Protein AF-A0A0N4XU15-F1 (afdb_monomer_lite)

Radius of gyration: 18.31 Å; chains: 1; bounding box: 45×43×52 Å

Organism: Nippostrongylus brasiliensis (NCBI:txid27835)

Sequence (123 aa):
MFSINVPKLPTDEMLIVPRLKLLRADVSAELLPAGCSASDLLPAVNVKEKIEVNGESRLVQKKKTIYPEWEKCWDTAVVEGRILQIVLMHNQTPVVEATMRLEAMINLNSVELLLAVAPTWMG

Secondary structure (DSSP, 8-state):
---------------B--EEEEEEEE--GGGSPTT--GGG-EEEEEEEEEEEETTEEEEEE-SPPB-PPTT-EEE--B-TTEEEEEEEEETTEEEEEEEEEHHHHTT-SSEEEEEE-------

InterPro domains:
  IPR035892 C2 domain superfamily [G3DSA:2.60.40.150] (10-119)
  IPR035892 C2 domain superfamily [SSF49562] (36-107)

pLDDT: mean 78.05, std 19.22, range [27.19, 96.25]

Structure (mmCIF, N/CA/C/O backbone):
data_AF-A0A0N4XU15-F1
#
_entry.id   AF-A0A0N4XU15-F1
#
loop_
_atom_site.group_PDB
_atom_site.id
_atom_site.type_symbol
_atom_site.label_atom_id
_atom_site.label_alt_id
_atom_site.label_comp_id
_atom_site.label_asym_id
_atom_site.label_entity_id
_atom_site.label_seq_id
_atom_site.pdbx_PDB_ins_code
_atom_site.Cartn_x
_atom_site.Cartn_y
_atom_site.Cartn_z
_atom_site.occupancy
_atom_site.B_iso_or_equiv
_atom_site.auth_seq_id
_atom_site.auth_comp_id
_atom_site.auth_asym_id
_atom_site.auth_atom_id
_atom_site.pdbx_PDB_model_num
ATOM 1 N N . MET A 1 1 ? -24.219 31.186 39.286 1.00 45.91 1 MET A N 1
ATOM 2 C CA . MET A 1 1 ? -23.451 30.957 38.045 1.00 45.91 1 MET A CA 1
ATOM 3 C C . MET A 1 1 ? -23.747 29.531 37.609 1.00 45.91 1 MET A C 1
ATOM 5 O O . MET A 1 1 ? -23.295 28.607 38.268 1.00 45.91 1 MET A O 1
ATOM 9 N N . PHE A 1 2 ? -24.630 29.345 36.627 1.00 27.19 2 PHE A N 1
ATOM 10 C CA . PHE A 1 2 ? -25.018 28.012 36.160 1.00 27.19 2 PHE A CA 1
ATOM 11 C C . PHE A 1 2 ? -23.994 27.556 35.121 1.00 27.19 2 PHE A C 1
ATOM 13 O O . PHE A 1 2 ? -23.875 28.180 34.070 1.00 27.19 2 PHE A O 1
ATOM 20 N N . SER A 1 3 ? -23.225 26.513 35.437 1.00 35.00 3 SER A N 1
ATOM 21 C CA . SER A 1 3 ? -22.365 25.862 34.451 1.00 35.00 3 SER A CA 1
ATOM 22 C C . SER A 1 3 ? -23.252 24.977 33.584 1.00 35.00 3 SER A C 1
ATOM 24 O O . SER A 1 3 ? -23.860 24.026 34.076 1.00 35.00 3 SER A O 1
ATOM 26 N N . ILE A 1 4 ? -23.390 25.332 32.310 1.00 39.75 4 ILE A N 1
ATOM 27 C CA . ILE A 1 4 ? -24.059 24.485 31.329 1.00 39.75 4 ILE A CA 1
ATOM 28 C C . ILE A 1 4 ? -23.089 23.338 31.052 1.00 39.75 4 ILE A C 1
ATOM 30 O O . ILE A 1 4 ? -22.024 23.551 30.474 1.00 39.75 4 ILE A O 1
ATOM 34 N N . ASN A 1 5 ? -23.438 22.125 31.485 1.00 42.62 5 ASN A N 1
ATOM 35 C CA . ASN A 1 5 ? -22.770 20.924 31.000 1.00 42.62 5 ASN A CA 1
ATOM 36 C C . ASN A 1 5 ? -23.094 20.801 29.512 1.00 42.62 5 ASN A C 1
ATOM 38 O O . ASN A 1 5 ? -24.145 20.285 29.140 1.00 42.62 5 ASN A O 1
ATOM 42 N N . VAL A 1 6 ? -22.202 21.310 28.665 1.00 45.00 6 VAL A N 1
ATOM 43 C CA . VAL A 1 6 ? -22.169 20.923 27.258 1.00 45.00 6 VAL A CA 1
ATOM 44 C C . VAL A 1 6 ? -21.775 19.447 27.268 1.00 45.00 6 VAL A C 1
ATOM 46 O O . VAL A 1 6 ? -20.687 19.132 27.764 1.00 45.00 6 VAL A O 1
ATOM 49 N N . PRO A 1 7 ? -22.629 18.521 26.801 1.00 40.72 7 PRO A N 1
ATOM 50 C CA . PRO A 1 7 ? -22.201 17.146 26.621 1.00 40.72 7 PRO A CA 1
ATOM 51 C C . PRO A 1 7 ? -20.958 17.190 25.736 1.00 40.72 7 PRO A C 1
ATOM 53 O O . PRO A 1 7 ? -21.008 17.756 24.643 1.00 40.72 7 PRO A O 1
ATOM 56 N N . LYS A 1 8 ? -19.831 16.637 26.202 1.00 47.44 8 LYS A N 1
ATOM 57 C CA . LYS A 1 8 ? -18.762 16.278 25.271 1.00 47.44 8 LYS A CA 1
ATOM 58 C C . LYS A 1 8 ? -19.433 15.379 24.244 1.00 47.44 8 LYS A C 1
ATOM 60 O O . LYS A 1 8 ? -19.919 14.308 24.609 1.00 47.44 8 LYS A O 1
ATOM 65 N N . LEU A 1 9 ? -19.525 15.862 23.005 1.00 46.03 9 LEU A N 1
ATOM 66 C CA . LEU A 1 9 ? -19.866 15.020 21.867 1.00 46.03 9 LEU A CA 1
ATOM 67 C C . LEU A 1 9 ? -19.018 13.750 22.005 1.00 46.03 9 LEU A C 1
ATOM 69 O O . LEU A 1 9 ? -17.846 13.871 22.391 1.00 46.03 9 LE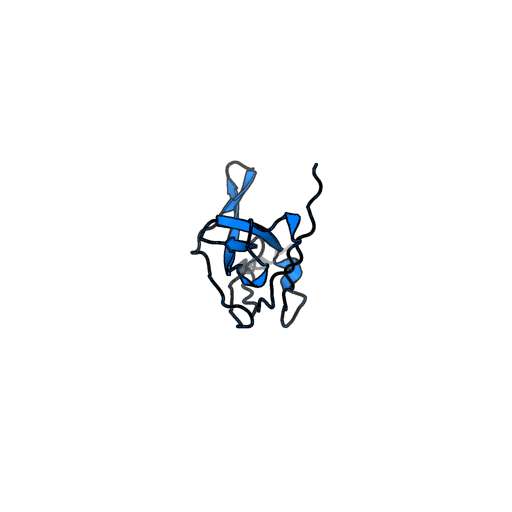U A O 1
ATOM 73 N N . PRO A 1 10 ? -19.576 12.551 21.762 1.00 47.62 10 PRO A N 1
ATOM 74 C CA . PRO A 1 10 ? -18.740 11.378 21.601 1.00 47.62 10 PRO A CA 1
ATOM 75 C C . PRO A 1 10 ? -17.626 11.781 20.643 1.00 47.62 10 PRO A C 1
ATOM 77 O O . PRO A 1 10 ? -17.899 12.405 19.615 1.00 47.62 10 PRO A O 1
ATOM 80 N N . THR A 1 11 ? -16.377 11.518 21.012 1.00 51.88 11 THR A N 1
ATOM 81 C CA . THR A 1 11 ? -15.252 11.603 20.088 1.00 51.88 11 THR A CA 1
ATOM 82 C C . THR A 1 11 ? -15.466 10.486 19.066 1.00 51.88 11 THR A C 1
ATOM 84 O O . THR A 1 11 ? -14.803 9.458 19.116 1.00 51.88 11 THR A O 1
ATOM 87 N N . ASP A 1 12 ? -16.488 10.614 18.219 1.00 52.84 12 ASP A N 1
ATOM 88 C CA . ASP A 1 12 ? -16.647 9.793 17.037 1.00 52.84 12 ASP A CA 1
ATOM 89 C C . ASP A 1 12 ? -15.433 10.153 16.198 1.00 52.84 12 ASP A C 1
ATOM 91 O O . ASP A 1 12 ? -15.372 11.216 15.577 1.00 52.84 12 ASP A O 1
ATOM 95 N N . GLU A 1 13 ? -14.401 9.314 16.303 1.00 62.47 13 GLU A N 1
ATOM 96 C CA . GLU A 1 13 ? -13.260 9.332 15.408 1.00 62.47 13 GLU A CA 1
ATOM 97 C C . GLU A 1 13 ? -13.831 9.462 14.001 1.00 62.47 13 GLU A C 1
ATOM 99 O O . GLU A 1 13 ? -14.556 8.574 13.547 1.00 62.47 13 GLU A O 1
ATOM 104 N N . MET A 1 14 ? -13.586 10.598 13.344 1.00 66.50 14 MET A N 1
ATOM 105 C CA . MET A 1 14 ? -14.165 10.860 12.036 1.00 66.50 14 MET A CA 1
ATOM 106 C C . MET A 1 14 ? -13.662 9.777 11.083 1.00 66.50 14 MET A C 1
ATOM 108 O O . MET A 1 14 ? -12.507 9.786 10.655 1.00 66.50 14 MET A O 1
ATOM 112 N N . L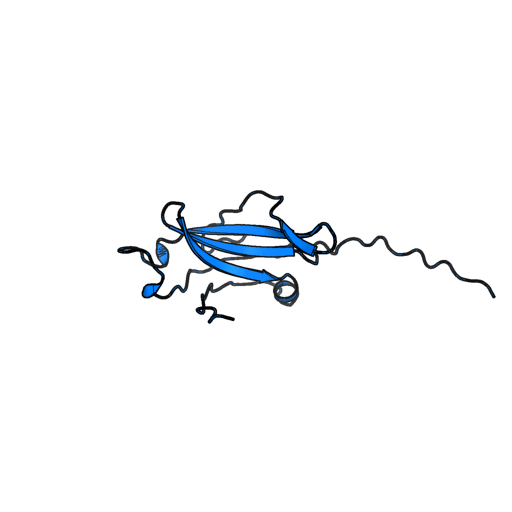EU A 1 15 ? -14.519 8.792 10.817 1.00 72.62 15 LEU A N 1
ATOM 113 C CA . LEU A 1 15 ? -14.199 7.681 9.946 1.00 72.62 15 LEU A CA 1
ATOM 114 C C . LEU A 1 15 ? -14.295 8.178 8.516 1.00 72.62 15 LEU A C 1
ATOM 116 O O . LEU A 1 15 ? -15.378 8.472 8.013 1.00 72.62 15 LEU A O 1
ATOM 120 N N . ILE A 1 16 ? -13.150 8.235 7.855 1.00 78.44 16 ILE A N 1
ATOM 121 C CA . ILE A 1 16 ? -13.060 8.602 6.452 1.00 78.44 16 ILE A CA 1
ATOM 122 C C . ILE A 1 16 ? -12.807 7.324 5.672 1.00 78.44 16 ILE A C 1
ATOM 124 O O . ILE A 1 16 ? -11.975 6.493 6.044 1.00 78.44 16 ILE A O 1
ATOM 128 N N . VAL A 1 17 ? -13.545 7.151 4.582 1.00 83.12 17 VAL A N 1
ATOM 129 C CA . VAL A 1 17 ? -13.401 5.996 3.697 1.00 83.12 17 VAL A CA 1
ATOM 130 C C . VAL A 1 17 ? -13.009 6.502 2.310 1.00 83.12 17 VAL A C 1
ATOM 132 O O . VAL A 1 17 ? -13.856 6.550 1.418 1.00 83.12 17 VAL A O 1
ATOM 135 N N . PRO A 1 18 ? -11.757 6.968 2.116 1.00 81.56 18 PRO A N 1
ATOM 136 C CA . PRO A 1 18 ? -11.303 7.373 0.795 1.00 81.56 18 PRO A CA 1
ATOM 137 C C . PRO A 1 18 ? -11.353 6.200 -0.189 1.00 81.56 18 PRO A C 1
ATOM 139 O O . PRO A 1 18 ? -10.974 5.070 0.141 1.00 81.56 18 PRO A O 1
ATOM 142 N N . ARG A 1 19 ? -11.760 6.517 -1.422 1.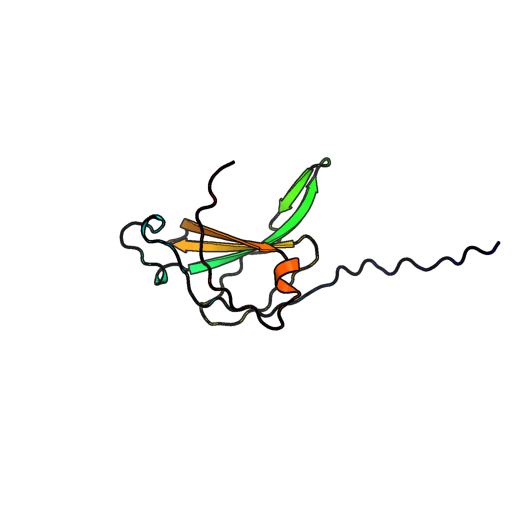00 86.38 19 ARG A N 1
ATOM 143 C CA . ARG A 1 19 ? -11.596 5.657 -2.592 1.00 86.38 19 ARG A CA 1
ATOM 144 C C . ARG A 1 19 ? -10.259 5.974 -3.253 1.00 86.38 19 ARG A C 1
ATOM 146 O O . ARG A 1 19 ? -10.044 7.087 -3.734 1.00 86.38 19 ARG A O 1
ATOM 153 N N . LEU A 1 20 ? -9.363 4.997 -3.259 1.00 87.25 20 LEU A N 1
ATOM 154 C CA . LEU A 1 20 ? -7.990 5.126 -3.736 1.00 87.25 20 LEU A CA 1
ATOM 155 C C . LEU A 1 20 ? -7.775 4.286 -4.991 1.00 87.25 20 LEU A C 1
ATOM 157 O O . LEU A 1 20 ? -8.435 3.266 -5.174 1.00 87.25 20 LEU A O 1
ATOM 161 N N . LYS A 1 21 ? -6.830 4.706 -5.835 1.00 88.69 21 LYS A N 1
ATOM 162 C CA . LYS A 1 21 ? -6.371 3.964 -7.014 1.00 88.69 21 LYS A CA 1
ATOM 163 C C . LYS A 1 21 ? -4.858 4.153 -7.164 1.00 88.69 21 LYS A C 1
ATOM 165 O O . LYS A 1 21 ? -4.376 5.286 -7.186 1.00 88.69 21 LYS A O 1
ATOM 170 N N . LEU A 1 22 ? -4.112 3.053 -7.266 1.00 90.69 22 LEU A N 1
ATOM 171 C CA . LEU A 1 22 ? -2.680 3.075 -7.570 1.00 90.69 22 LEU A CA 1
ATOM 172 C C . LEU A 1 22 ? -2.528 2.987 -9.079 1.00 90.69 22 LEU A C 1
ATOM 174 O O . LEU A 1 22 ? -3.063 2.060 -9.677 1.00 90.69 22 LEU A O 1
ATOM 178 N N . LEU A 1 23 ? -1.824 3.931 -9.696 1.00 90.31 23 LEU A N 1
ATOM 179 C CA . LEU A 1 23 ? -1.676 3.930 -11.152 1.00 90.31 23 LEU A CA 1
ATOM 180 C C . LEU A 1 23 ? -0.528 3.025 -11.587 1.00 90.31 23 LEU A C 1
ATOM 182 O O . LEU A 1 23 ? -0.723 2.070 -12.327 1.00 90.31 23 LEU A O 1
ATOM 186 N N . ARG A 1 24 ? 0.673 3.326 -11.098 1.00 89.12 24 ARG A N 1
ATOM 187 C CA . ARG A 1 24 ? 1.899 2.590 -11.402 1.00 89.12 24 ARG A CA 1
ATOM 188 C C . ARG A 1 24 ? 2.969 2.891 -10.364 1.00 89.12 24 ARG A C 1
ATOM 190 O O . ARG A 1 24 ? 2.889 3.896 -9.651 1.00 89.12 24 ARG A O 1
ATOM 197 N N . ALA A 1 25 ? 3.980 2.036 -10.327 1.00 89.69 25 ALA A N 1
ATOM 198 C CA . ALA A 1 25 ? 5.225 2.301 -9.631 1.00 89.69 25 ALA A CA 1
ATOM 199 C C . ALA A 1 25 ? 6.104 3.256 -10.456 1.00 89.69 25 ALA A C 1
ATOM 201 O O . ALA A 1 25 ? 6.242 3.080 -11.667 1.00 89.69 25 ALA A O 1
ATOM 202 N N . ASP A 1 26 ? 6.704 4.241 -9.792 1.00 87.38 26 ASP A N 1
ATOM 203 C CA . ASP A 1 26 ? 7.772 5.079 -10.338 1.00 87.38 26 ASP A CA 1
ATOM 204 C C . ASP A 1 26 ? 8.994 4.932 -9.423 1.00 87.38 26 ASP A C 1
ATOM 206 O O . ASP A 1 26 ? 9.169 5.635 -8.424 1.00 87.38 26 ASP A O 1
ATOM 210 N N . VAL A 1 27 ? 9.766 3.881 -9.699 1.00 87.25 27 VAL A N 1
ATOM 211 C CA . VAL A 1 27 ? 10.897 3.446 -8.878 1.00 87.25 27 VAL A CA 1
ATOM 212 C C . VAL A 1 27 ? 12.146 3.495 -9.730 1.00 87.25 27 VAL A C 1
ATOM 214 O O . VAL A 1 27 ? 12.187 2.922 -10.820 1.00 87.25 27 VAL A O 1
ATOM 217 N N . SER A 1 28 ? 13.165 4.173 -9.211 1.00 88.19 28 SER A N 1
ATOM 218 C CA . SER A 1 28 ? 14.440 4.295 -9.898 1.00 88.19 28 SER A CA 1
ATOM 219 C C . SER A 1 28 ? 15.117 2.935 -10.072 1.00 88.19 28 SER A C 1
ATOM 221 O O . SER A 1 28 ? 15.037 2.071 -9.194 1.00 88.19 28 SER A O 1
ATOM 223 N N . ALA A 1 29 ? 15.791 2.742 -11.205 1.00 88.62 29 ALA A N 1
ATOM 224 C CA . ALA A 1 29 ? 16.325 1.442 -11.603 1.00 88.62 29 ALA A CA 1
ATOM 225 C C . ALA A 1 29 ? 17.370 0.889 -10.617 1.00 88.62 29 ALA A C 1
ATOM 227 O O . ALA A 1 29 ? 17.466 -0.323 -10.453 1.00 88.62 29 ALA A O 1
ATOM 228 N N . GLU A 1 30 ? 18.114 1.750 -9.919 1.00 89.88 30 GLU A N 1
ATOM 229 C CA . GLU A 1 30 ? 19.091 1.350 -8.899 1.00 89.88 30 GLU A CA 1
ATOM 230 C C . GLU A 1 30 ? 18.474 0.735 -7.636 1.00 89.88 30 GLU A C 1
ATOM 232 O O . GLU A 1 30 ? 19.175 0.062 -6.883 1.00 89.88 30 GLU A O 1
ATOM 237 N N . LEU A 1 31 ? 17.178 0.957 -7.395 1.00 87.50 31 LEU A N 1
ATOM 238 C CA . LEU A 1 31 ? 16.452 0.373 -6.264 1.00 87.50 31 LEU A CA 1
ATOM 239 C C . LEU A 1 31 ? 15.788 -0.958 -6.635 1.00 87.50 31 LEU A C 1
ATOM 241 O O . LEU A 1 31 ? 15.308 -1.673 -5.755 1.00 87.50 31 LEU A O 1
ATOM 245 N N . LEU A 1 32 ? 15.730 -1.289 -7.927 1.00 91.06 32 LEU A N 1
ATOM 246 C CA . LEU A 1 32 ? 15.079 -2.499 -8.403 1.00 91.06 32 LEU A CA 1
ATOM 247 C C . LEU A 1 32 ? 16.009 -3.715 -8.268 1.00 91.06 32 LEU A C 1
ATOM 249 O O . LEU A 1 32 ? 17.213 -3.622 -8.518 1.00 91.06 32 LEU A O 1
ATOM 253 N N . PRO A 1 33 ? 15.463 -4.894 -7.922 1.00 92.25 33 PRO A N 1
ATOM 254 C CA . PRO A 1 33 ? 16.202 -6.145 -8.017 1.00 92.25 33 PRO A CA 1
ATOM 255 C C . PRO A 1 33 ? 16.724 -6.400 -9.440 1.00 92.25 33 PRO A C 1
ATOM 257 O O . PRO A 1 33 ? 16.140 -5.956 -10.428 1.00 92.25 33 PRO A O 1
ATOM 260 N N . ALA A 1 34 ? 17.798 -7.181 -9.564 1.00 92.12 34 ALA A N 1
ATOM 261 C CA . ALA A 1 34 ? 18.353 -7.527 -10.871 1.00 92.12 34 ALA A CA 1
ATOM 262 C C . ALA A 1 34 ? 17.305 -8.217 -11.766 1.00 92.12 34 ALA A C 1
ATOM 264 O O . ALA A 1 34 ? 16.674 -9.191 -11.355 1.00 92.12 34 ALA A O 1
ATOM 265 N N . GLY A 1 35 ? 17.140 -7.714 -12.994 1.00 90.69 35 GLY A N 1
ATOM 266 C CA . GLY A 1 35 ? 16.167 -8.239 -13.959 1.00 90.69 35 GLY A CA 1
ATOM 267 C C . GLY A 1 35 ? 14.703 -7.907 -13.651 1.00 90.69 35 GLY A C 1
ATOM 268 O O . GLY A 1 35 ? 13.829 -8.417 -14.344 1.00 90.69 35 GLY A O 1
ATOM 269 N N . CYS A 1 36 ? 14.435 -7.075 -12.642 1.00 93.62 36 CYS A N 1
ATOM 270 C CA . CYS A 1 36 ? 13.103 -6.599 -12.285 1.00 93.62 36 CYS A CA 1
ATOM 271 C C . CYS A 1 36 ? 12.870 -5.198 -12.863 1.00 93.62 36 CYS A C 1
ATOM 273 O O . CYS A 1 36 ? 13.736 -4.325 -12.788 1.00 93.62 36 CYS A O 1
ATOM 275 N N . SER A 1 37 ? 11.691 -4.980 -13.432 1.00 93.38 37 SER A N 1
ATOM 276 C CA . SER A 1 37 ? 11.189 -3.672 -13.843 1.00 93.38 37 SER A CA 1
ATOM 277 C C . SER A 1 37 ? 10.156 -3.152 -12.841 1.00 93.38 37 SER A C 1
ATOM 279 O O . SER A 1 37 ? 9.560 -3.914 -12.082 1.00 93.38 37 SER A O 1
ATOM 281 N N . ALA A 1 38 ? 9.879 -1.846 -12.850 1.00 90.81 38 ALA A N 1
ATOM 282 C CA . ALA A 1 38 ? 8.868 -1.263 -11.965 1.00 90.81 38 ALA A CA 1
ATOM 283 C C . ALA A 1 38 ? 7.467 -1.891 -12.156 1.00 90.81 38 ALA A C 1
ATOM 285 O O . ALA A 1 38 ? 6.698 -1.974 -11.200 1.00 90.81 38 ALA A O 1
ATOM 286 N N . SER A 1 39 ? 7.145 -2.373 -13.363 1.00 92.38 39 SER A N 1
ATOM 287 C CA . SER A 1 39 ? 5.885 -3.072 -13.657 1.00 92.38 39 SER A CA 1
ATOM 288 C C . SER A 1 39 ? 5.790 -4.480 -13.069 1.00 92.38 39 SER A C 1
ATOM 290 O O . SER A 1 39 ? 4.682 -4.991 -12.936 1.00 92.38 39 SER A O 1
ATOM 292 N N . ASP A 1 40 ? 6.914 -5.092 -12.686 1.00 94.56 40 ASP A N 1
ATOM 293 C CA . ASP A 1 40 ? 6.929 -6.409 -12.033 1.00 94.56 40 ASP A CA 1
ATOM 294 C C . ASP A 1 40 ? 6.619 -6.311 -10.530 1.00 94.56 40 ASP A C 1
ATOM 296 O O . ASP A 1 40 ? 6.461 -7.326 -9.845 1.00 94.56 40 ASP A O 1
ATOM 300 N N . LEU A 1 41 ? 6.536 -5.089 -9.995 1.00 95.50 41 LEU A N 1
ATOM 301 C CA . LEU A 1 41 ? 6.233 -4.848 -8.594 1.00 95.50 41 LEU A CA 1
ATOM 302 C C . LEU A 1 41 ? 4.731 -4.956 -8.321 1.00 95.50 41 LEU A C 1
ATOM 304 O O . LEU A 1 41 ? 3.890 -4.403 -9.034 1.00 95.50 41 LEU A O 1
ATOM 308 N N . LEU A 1 42 ? 4.400 -5.614 -7.213 1.00 96.25 42 LEU A N 1
ATOM 309 C CA . LEU A 1 42 ? 3.034 -5.748 -6.720 1.00 96.25 42 LEU A CA 1
ATOM 310 C C . LEU A 1 42 ? 2.847 -4.922 -5.444 1.00 96.25 42 LEU A C 1
ATOM 312 O O . LEU A 1 42 ? 3.686 -4.999 -4.541 1.00 96.25 42 LEU A O 1
ATOM 316 N N . PRO A 1 43 ? 1.762 -4.141 -5.328 1.00 95.75 43 PRO A N 1
ATOM 317 C CA . PRO A 1 43 ? 1.538 -3.318 -4.156 1.00 95.75 43 PRO A CA 1
ATOM 318 C C . PRO A 1 43 ? 0.958 -4.138 -2.996 1.00 95.75 43 PRO A C 1
ATOM 320 O O . PRO A 1 43 ? 0.062 -4.968 -3.154 1.00 95.75 43 PRO A O 1
ATOM 323 N N . ALA A 1 44 ? 1.441 -3.839 -1.798 1.00 96.00 44 ALA A N 1
ATOM 324 C CA . ALA A 1 44 ? 0.917 -4.300 -0.525 1.00 96.00 44 ALA A CA 1
ATOM 325 C C . ALA A 1 44 ? 0.627 -3.078 0.351 1.00 96.00 44 ALA A C 1
ATOM 327 O O . ALA A 1 44 ? 1.507 -2.266 0.621 1.00 96.00 44 ALA A O 1
ATOM 328 N N . VAL A 1 45 ? -0.617 -2.919 0.787 1.00 94.25 45 VAL A N 1
ATOM 329 C CA . VAL A 1 45 ? -1.079 -1.753 1.543 1.00 94.25 45 VAL A CA 1
ATOM 330 C C . VAL A 1 45 ? -1.394 -2.159 2.974 1.00 94.25 45 VAL A C 1
ATOM 332 O O . VAL A 1 45 ? -2.276 -2.978 3.239 1.00 94.25 45 VAL A O 1
ATOM 335 N N . ASN A 1 46 ? -0.690 -1.540 3.912 1.00 93.75 46 ASN A N 1
ATOM 336 C CA . ASN A 1 46 ? -0.874 -1.710 5.341 1.00 93.75 46 ASN A CA 1
ATOM 337 C C . ASN A 1 46 ? -1.553 -0.471 5.920 1.00 93.75 46 ASN A C 1
ATOM 339 O O . ASN A 1 46 ? -1.095 0.654 5.729 1.00 93.75 46 ASN A O 1
ATOM 343 N N . VAL A 1 47 ? -2.612 -0.684 6.697 1.00 91.12 47 VAL A N 1
ATOM 344 C CA . VAL A 1 47 ? -3.209 0.365 7.528 1.00 91.12 47 VAL A CA 1
ATOM 345 C C . VAL A 1 47 ? -2.625 0.229 8.932 1.00 91.12 47 VAL A C 1
ATOM 347 O O . VAL A 1 47 ? -2.887 -0.767 9.613 1.00 91.12 47 VAL A O 1
ATOM 350 N N . LYS A 1 48 ? -1.824 1.208 9.362 1.00 91.19 48 LYS A N 1
ATOM 351 C CA . LYS A 1 48 ? -1.218 1.226 10.702 1.00 91.19 48 LYS A CA 1
ATOM 352 C C . LYS A 1 48 ? -1.876 2.286 11.576 1.00 91.19 48 LYS A C 1
ATOM 354 O O . LYS A 1 48 ? -2.212 3.366 11.103 1.00 91.19 48 LYS A O 1
ATOM 359 N N . GLU A 1 49 ? -2.046 1.972 12.851 1.00 88.44 49 GLU A N 1
ATOM 360 C CA . GLU A 1 49 ? -2.634 2.848 13.864 1.00 88.44 49 GLU A CA 1
ATOM 361 C C . GLU A 1 49 ? -1.555 3.357 14.802 1.00 88.44 49 GLU A C 1
ATOM 363 O O . GLU A 1 49 ? -0.713 2.573 15.246 1.00 88.44 49 GLU A O 1
ATOM 368 N N . LYS A 1 50 ? -1.605 4.645 15.141 1.00 87.06 50 LYS A N 1
ATOM 369 C CA . LYS A 1 50 ? -0.817 5.177 16.243 1.00 87.06 50 LYS A CA 1
ATOM 370 C C . LYS A 1 50 ? -1.408 4.694 17.569 1.00 87.06 50 LYS A C 1
ATOM 372 O O . LYS A 1 50 ? -2.588 4.893 17.838 1.00 87.06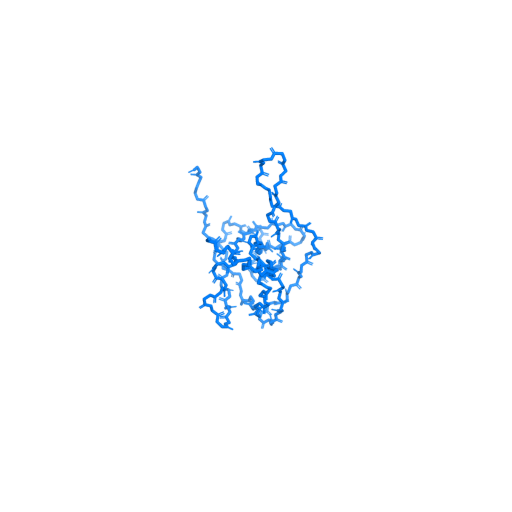 50 LYS A O 1
ATOM 377 N N . ILE A 1 51 ? -0.582 4.067 18.393 1.00 88.25 51 ILE A N 1
ATOM 378 C CA . ILE A 1 51 ? -0.895 3.699 19.773 1.00 88.25 51 ILE A CA 1
ATOM 379 C C . ILE A 1 51 ? 0.147 4.306 20.706 1.00 88.25 51 ILE A C 1
ATOM 381 O O . ILE A 1 51 ? 1.292 4.508 20.310 1.00 88.25 51 ILE A O 1
ATOM 385 N N . GLU A 1 52 ? -0.243 4.560 21.949 1.00 90.44 52 GLU A N 1
ATOM 386 C CA . GLU A 1 52 ? 0.684 4.924 23.019 1.00 90.44 52 GLU A CA 1
ATOM 387 C C . GLU A 1 52 ? 1.009 3.678 23.842 1.00 90.44 52 GLU A C 1
ATOM 389 O O . GLU A 1 52 ? 0.109 2.994 24.335 1.00 90.44 52 GLU A O 1
ATOM 394 N N . VAL A 1 53 ? 2.295 3.368 23.985 1.00 90.31 53 VAL A N 1
ATOM 395 C CA . VAL A 1 53 ? 2.785 2.259 24.810 1.00 90.31 53 VAL A CA 1
ATOM 396 C C . VAL A 1 53 ? 3.835 2.820 25.753 1.00 90.31 53 VAL A C 1
ATOM 398 O O . VAL A 1 53 ? 4.893 3.246 25.309 1.00 90.31 53 VAL A O 1
ATOM 401 N N . ASN A 1 54 ? 3.547 2.831 27.057 1.00 91.94 54 ASN A N 1
ATOM 402 C CA . ASN A 1 54 ? 4.440 3.377 28.090 1.00 91.94 54 ASN A CA 1
ATOM 403 C C . ASN A 1 54 ? 4.860 4.845 27.851 1.00 91.94 54 ASN A C 1
ATOM 405 O O . ASN A 1 54 ? 5.969 5.233 28.199 1.00 91.94 54 ASN A O 1
ATOM 409 N N . GLY A 1 55 ? 3.978 5.655 27.255 1.00 90.31 55 GLY A N 1
ATOM 410 C CA . GLY A 1 55 ? 4.265 7.053 26.906 1.00 90.31 55 GLY A CA 1
ATOM 411 C C . GLY A 1 55 ? 5.055 7.238 25.605 1.00 90.31 55 GLY A C 1
ATOM 412 O O . GLY A 1 55 ? 5.419 8.365 25.281 1.00 90.31 55 GLY A O 1
ATOM 413 N N . GLU A 1 56 ? 5.321 6.155 24.868 1.00 88.75 56 GLU A N 1
ATOM 414 C CA . GLU A 1 56 ? 5.910 6.202 23.532 1.00 88.75 56 GLU A CA 1
ATOM 415 C C . GLU A 1 56 ? 4.860 5.935 22.448 1.00 88.75 56 GLU A C 1
ATOM 417 O O . GLU A 1 56 ? 4.197 4.889 22.428 1.00 88.75 56 GLU A O 1
ATOM 422 N N . SER A 1 57 ? 4.795 6.838 21.471 1.00 85.88 57 SER A N 1
ATOM 423 C CA . SER A 1 57 ? 4.005 6.661 20.258 1.00 85.88 57 SER A CA 1
ATOM 424 C C . SER A 1 57 ? 4.583 5.557 19.365 1.00 85.88 57 SER A C 1
ATOM 426 O O . SER A 1 57 ? 5.737 5.624 18.945 1.00 85.88 57 SER A O 1
ATOM 428 N N . ARG A 1 58 ? 3.761 4.577 18.981 1.00 88.75 58 ARG A N 1
ATOM 429 C CA . ARG A 1 58 ? 4.131 3.479 18.071 1.00 88.75 58 ARG A CA 1
ATOM 430 C C . ARG A 1 58 ? 3.077 3.272 16.993 1.00 88.75 58 ARG A C 1
ATOM 432 O O . ARG A 1 58 ? 1.896 3.492 17.232 1.00 88.75 58 ARG A O 1
ATOM 439 N N . LEU A 1 59 ? 3.494 2.810 15.815 1.00 89.88 59 LEU A N 1
ATOM 440 C CA . LEU A 1 59 ? 2.590 2.448 14.720 1.00 89.88 59 LEU A CA 1
ATOM 441 C C . LEU A 1 59 ? 2.403 0.932 14.670 1.00 89.88 59 LEU A C 1
ATOM 443 O O . LEU A 1 59 ? 3.369 0.196 14.480 1.00 89.88 59 LEU A O 1
ATOM 447 N N . VAL A 1 60 ? 1.162 0.465 14.800 1.00 91.62 60 VAL A N 1
ATOM 448 C CA . VAL A 1 60 ? 0.831 -0.966 14.784 1.00 91.62 60 VAL A CA 1
ATOM 449 C C . VAL A 1 60 ? -0.140 -1.309 13.669 1.00 91.62 60 VAL A C 1
ATOM 451 O O . VAL A 1 60 ? -1.135 -0.624 13.449 1.00 91.62 60 VAL A O 1
ATOM 454 N N . GLN A 1 61 ? 0.124 -2.410 12.975 1.00 91.44 61 GLN A N 1
ATOM 455 C CA . GLN A 1 61 ? -0.808 -2.964 12.005 1.00 91.44 61 GLN A CA 1
ATOM 456 C C . GLN A 1 61 ? -1.722 -3.971 12.703 1.00 91.44 61 GLN A C 1
ATOM 458 O O . GLN A 1 61 ? -1.295 -5.069 13.046 1.00 91.44 61 GLN A O 1
ATOM 463 N N . LYS A 1 62 ? -2.989 -3.606 12.906 1.00 87.50 62 LYS A N 1
ATOM 464 C CA . LYS A 1 62 ? -3.992 -4.522 13.480 1.00 87.50 62 LYS A CA 1
ATOM 465 C C . LYS A 1 62 ? -4.798 -5.270 12.419 1.00 87.50 62 LYS A C 1
ATOM 467 O O . LYS A 1 62 ? -5.344 -6.334 12.693 1.00 87.50 62 LYS A O 1
ATOM 472 N N . LYS A 1 63 ? -4.903 -4.703 11.214 1.00 89.19 63 LYS A N 1
ATOM 473 C CA . LYS A 1 63 ? -5.686 -5.255 10.101 1.00 89.19 63 LYS A CA 1
ATOM 474 C C . LYS A 1 63 ? -4.789 -5.990 9.107 1.00 89.19 63 LYS A C 1
ATOM 476 O O . LYS A 1 63 ? -3.600 -5.697 8.994 1.00 89.19 63 LYS A O 1
ATOM 481 N N . LYS A 1 64 ? -5.374 -6.932 8.363 1.00 93.75 64 LYS A N 1
ATOM 482 C CA . LYS A 1 64 ? -4.673 -7.642 7.284 1.00 93.75 64 LYS A CA 1
ATOM 483 C C . LYS A 1 64 ? -4.178 -6.661 6.218 1.00 93.75 64 LYS A C 1
ATOM 485 O O . LYS A 1 64 ? -4.836 -5.656 5.951 1.00 93.75 64 LYS A O 1
ATOM 490 N N . THR A 1 65 ? -3.040 -6.987 5.619 1.00 95.19 65 THR A N 1
ATOM 491 C CA . THR A 1 65 ? -2.523 -6.307 4.429 1.00 95.19 65 THR A CA 1
ATOM 492 C C . THR A 1 65 ? -3.515 -6.444 3.278 1.00 95.19 65 THR A C 1
ATOM 494 O O . THR A 1 65 ? -4.104 -7.507 3.073 1.00 95.19 65 THR A O 1
ATOM 497 N N . ILE A 1 66 ? -3.709 -5.352 2.546 1.00 95.19 66 ILE A N 1
ATOM 498 C CA . ILE A 1 66 ? -4.543 -5.277 1.350 1.00 95.19 66 ILE A CA 1
ATOM 499 C C . ILE A 1 66 ? -3.614 -5.383 0.140 1.00 95.19 66 ILE A C 1
ATOM 501 O O . ILE A 1 66 ? -2.585 -4.717 0.103 1.00 95.19 66 ILE A O 1
ATOM 505 N N . TYR A 1 67 ? -3.979 -6.185 -0.854 1.00 95.94 67 TYR A N 1
ATOM 506 C CA . TYR A 1 67 ? -3.215 -6.341 -2.095 1.00 95.94 67 TYR A CA 1
ATOM 507 C C . TYR A 1 67 ? -4.059 -5.817 -3.260 1.00 95.94 67 TYR A C 1
ATOM 509 O O . TYR A 1 67 ? -4.777 -6.601 -3.884 1.00 95.94 67 TYR A O 1
ATOM 517 N N . PRO A 1 68 ? -4.093 -4.490 -3.486 1.00 94.75 68 PRO A N 1
ATOM 518 C CA . PRO A 1 68 ? -4.876 -3.929 -4.575 1.00 94.75 68 PRO A CA 1
ATOM 519 C C . PRO A 1 68 ? -4.247 -4.283 -5.927 1.00 94.75 68 PRO A C 1
ATOM 521 O O . PRO A 1 68 ? -3.038 -4.460 -6.046 1.00 94.75 68 PRO A O 1
ATOM 524 N N . GLU A 1 69 ? -5.071 -4.345 -6.964 1.00 94.31 69 GLU A N 1
ATOM 525 C CA . GLU A 1 69 ? -4.571 -4.370 -8.336 1.00 94.31 69 GLU A CA 1
ATOM 526 C C . GLU A 1 69 ? -4.251 -2.943 -8.802 1.00 94.31 69 GLU A C 1
ATOM 528 O O . GLU A 1 69 ? -4.897 -1.979 -8.377 1.00 94.31 69 GLU A O 1
ATOM 533 N N . TRP A 1 70 ? -3.284 -2.810 -9.709 1.00 93.94 70 TRP A N 1
ATOM 534 C CA . TRP A 1 70 ? -3.029 -1.546 -10.397 1.00 93.94 70 TRP A CA 1
ATOM 535 C C . TRP A 1 70 ? -4.272 -1.078 -11.161 1.00 93.94 70 TRP A C 1
ATOM 537 O O . TRP A 1 70 ? -5.064 -1.880 -11.655 1.00 93.94 70 TRP A O 1
ATOM 547 N N . GLU A 1 71 ? -4.454 0.238 -11.215 1.00 92.62 71 GLU A N 1
ATOM 548 C CA . GLU A 1 71 ? -5.537 0.949 -11.899 1.00 92.62 71 GLU A CA 1
ATOM 549 C C . GLU A 1 71 ? -6.966 0.591 -11.449 1.00 92.62 71 GLU A C 1
ATOM 551 O O . GLU A 1 71 ? -7.937 1.141 -11.975 1.00 92.62 71 GLU A O 1
ATOM 556 N N . LYS A 1 72 ? -7.125 -0.246 -10.417 1.00 92.94 72 LYS A N 1
ATOM 557 C CA . LYS A 1 72 ? -8.418 -0.543 -9.798 1.00 92.94 72 LYS A CA 1
ATOM 558 C C . LYS A 1 72 ? -8.612 0.251 -8.515 1.00 92.94 72 LYS A C 1
ATOM 560 O O . LYS A 1 72 ? -7.703 0.418 -7.704 1.00 92.94 72 LYS A O 1
ATOM 565 N N . CYS A 1 73 ? -9.837 0.733 -8.330 1.00 90.69 73 CYS A N 1
ATOM 566 C CA . CYS A 1 73 ? -10.212 1.442 -7.119 1.00 90.69 73 CYS A CA 1
ATOM 567 C C . CYS A 1 73 ? -10.432 0.470 -5.955 1.00 90.69 73 CYS A C 1
ATOM 569 O O . CYS A 1 73 ? -11.048 -0.582 -6.132 1.00 90.69 73 CYS A O 1
ATOM 571 N N . TRP A 1 74 ? -10.023 0.871 -4.755 1.00 90.81 74 TRP A N 1
ATOM 572 C CA . TRP A 1 74 ? -10.437 0.231 -3.511 1.00 90.81 74 TRP A CA 1
ATOM 573 C C . TRP A 1 74 ? -10.781 1.280 -2.458 1.00 90.81 74 TRP A C 1
ATOM 575 O O . TRP A 1 74 ? -10.283 2.406 -2.482 1.00 90.81 74 TRP A O 1
ATOM 585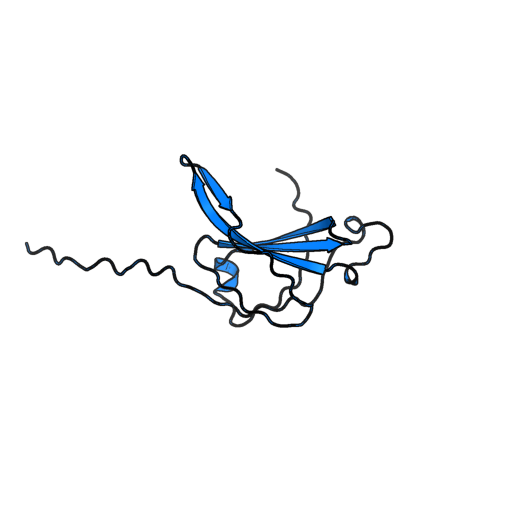 N N . ASP A 1 75 ? -11.625 0.878 -1.516 1.00 88.50 75 ASP A N 1
ATOM 586 C CA . ASP A 1 75 ? -12.048 1.718 -0.407 1.00 88.50 75 ASP A CA 1
ATOM 587 C C . ASP A 1 75 ? -11.282 1.278 0.850 1.00 88.50 75 ASP A C 1
ATOM 589 O O . ASP A 1 75 ? -11.150 0.081 1.126 1.00 88.50 75 ASP A O 1
ATOM 593 N N . THR A 1 76 ? -10.736 2.227 1.613 1.00 84.56 76 THR A N 1
ATOM 594 C CA . THR A 1 76 ? -10.009 1.915 2.854 1.00 84.56 76 THR A CA 1
ATOM 595 C C . THR A 1 76 ? -10.446 2.816 3.992 1.00 84.56 76 THR A C 1
ATOM 597 O O . THR A 1 76 ? -10.515 4.026 3.850 1.00 84.56 76 THR A O 1
ATOM 600 N N . ALA A 1 77 ? -10.733 2.222 5.147 1.00 80.06 77 ALA A N 1
ATOM 601 C CA . ALA A 1 77 ? -11.160 2.941 6.340 1.00 80.06 77 ALA A CA 1
ATOM 602 C C . ALA A 1 77 ? -9.960 3.553 7.079 1.00 80.06 77 ALA A C 1
ATOM 604 O O . ALA A 1 77 ? -9.151 2.824 7.668 1.00 80.06 77 ALA A O 1
ATOM 605 N N . VAL A 1 78 ? -9.890 4.882 7.117 1.00 75.12 78 VAL A N 1
ATOM 606 C CA . VAL A 1 78 ? -8.850 5.646 7.812 1.00 75.12 78 VAL A CA 1
ATOM 607 C C . VAL A 1 78 ? -9.507 6.543 8.866 1.00 75.12 78 VAL A C 1
ATOM 609 O O . VAL A 1 78 ? -10.525 7.176 8.613 1.00 75.12 78 VAL A O 1
ATOM 612 N N . VAL A 1 79 ? -8.935 6.553 10.067 1.00 76.56 79 VAL A N 1
ATOM 613 C CA . VAL A 1 79 ? -9.308 7.463 11.164 1.00 76.56 79 VAL A CA 1
ATOM 614 C C . VAL A 1 79 ? -8.081 8.288 11.529 1.00 76.56 79 VAL A C 1
ATOM 616 O O . VAL A 1 79 ? -6.962 7.935 11.134 1.00 76.56 79 VAL A O 1
ATOM 619 N N . GLU A 1 80 ? -8.281 9.387 12.249 1.00 76.50 80 GLU A N 1
ATOM 620 C CA . GLU A 1 80 ? -7.193 10.256 12.697 1.00 76.50 80 GLU A CA 1
ATOM 621 C C . GLU A 1 80 ? -6.086 9.456 13.408 1.00 76.50 80 GLU A C 1
ATOM 623 O O . GLU A 1 80 ? -6.341 8.487 14.122 1.00 76.50 80 GLU A O 1
ATOM 628 N N . GLY A 1 81 ? -4.824 9.803 13.143 1.00 77.69 81 GLY A N 1
ATOM 629 C CA . GLY A 1 81 ? -3.671 9.080 13.688 1.00 77.69 81 GLY A CA 1
ATOM 630 C C . GLY A 1 81 ? -3.352 7.735 13.017 1.00 77.69 81 GLY A C 1
ATOM 631 O O . GLY A 1 81 ? -2.388 7.079 13.421 1.00 77.69 81 GLY A O 1
ATOM 632 N N . ARG A 1 82 ? -4.092 7.310 11.981 1.00 84.56 82 ARG A N 1
ATOM 633 C CA . ARG A 1 82 ? -3.689 6.187 11.117 1.00 84.56 82 ARG A CA 1
ATOM 634 C C . ARG A 1 82 ? -2.837 6.640 9.933 1.00 84.56 82 ARG A C 1
ATOM 636 O O . ARG A 1 82 ? -2.998 7.737 9.401 1.00 84.56 82 ARG A O 1
ATOM 643 N N . ILE A 1 83 ? -1.975 5.737 9.475 1.00 86.56 83 ILE A N 1
ATOM 644 C CA . ILE A 1 83 ? -1.232 5.875 8.221 1.00 86.56 83 ILE A CA 1
ATOM 645 C C . ILE A 1 83 ? -1.583 4.739 7.259 1.00 86.56 83 ILE A C 1
ATOM 647 O O . ILE A 1 83 ? -1.902 3.621 7.681 1.00 86.56 83 ILE A O 1
ATOM 651 N N . LEU A 1 84 ? -1.463 5.019 5.965 1.00 89.31 84 LEU A N 1
ATOM 652 C CA . LEU A 1 84 ? -1.335 4.006 4.926 1.00 89.31 84 LEU A CA 1
ATOM 653 C C . LEU A 1 84 ? 0.142 3.854 4.588 1.00 89.31 84 LEU A C 1
ATOM 655 O O . LEU A 1 84 ? 0.785 4.810 4.167 1.00 89.31 84 LEU A O 1
ATOM 659 N N . GLN A 1 85 ? 0.674 2.656 4.765 1.00 91.62 85 GLN A N 1
ATOM 660 C CA . GLN A 1 85 ? 1.988 2.289 4.264 1.00 91.62 85 GLN A CA 1
ATOM 661 C C . GLN A 1 85 ? 1.788 1.429 3.020 1.00 91.62 85 GLN A C 1
ATOM 663 O O . GLN A 1 85 ? 1.121 0.400 3.080 1.00 91.62 85 GLN A O 1
ATOM 668 N N . ILE A 1 86 ? 2.352 1.859 1.902 1.00 92.56 86 ILE A N 1
ATOM 669 C CA . ILE A 1 86 ? 2.304 1.148 0.630 1.00 92.56 86 ILE A CA 1
ATOM 670 C C . ILE A 1 86 ? 3.695 0.584 0.391 1.00 92.56 86 ILE A C 1
ATOM 672 O O . ILE A 1 86 ? 4.661 1.337 0.331 1.00 92.56 86 ILE A O 1
ATOM 676 N N . VAL A 1 87 ? 3.795 -0.730 0.279 1.00 94.31 87 VAL A N 1
ATOM 677 C CA . VAL A 1 87 ? 5.040 -1.459 0.056 1.00 94.31 87 VAL A CA 1
ATOM 678 C C . VAL A 1 87 ? 4.971 -2.074 -1.331 1.00 94.31 87 VAL A C 1
ATOM 680 O O . VAL A 1 87 ? 4.010 -2.769 -1.654 1.00 94.31 87 VAL A O 1
ATOM 683 N N . LEU A 1 88 ? 5.970 -1.809 -2.162 1.00 95.25 88 LEU A N 1
ATOM 684 C CA . LEU A 1 88 ? 6.107 -2.461 -3.455 1.00 95.25 88 LEU A CA 1
ATOM 685 C C . LEU A 1 88 ? 6.950 -3.718 -3.283 1.00 95.25 88 LEU A C 1
ATOM 687 O O . LEU A 1 88 ? 8.069 -3.665 -2.775 1.00 95.25 88 LEU A O 1
ATOM 691 N N . MET A 1 89 ? 6.381 -4.848 -3.683 1.00 95.50 89 MET A N 1
ATOM 692 C CA . MET A 1 89 ? 6.924 -6.179 -3.457 1.00 95.50 89 MET A CA 1
ATOM 693 C C . MET A 1 89 ? 7.359 -6.805 -4.780 1.00 95.50 89 MET A C 1
ATOM 695 O O . MET A 1 89 ? 6.639 -6.721 -5.771 1.00 95.50 89 MET A O 1
ATOM 699 N N . HIS A 1 90 ? 8.475 -7.526 -4.769 1.00 95.38 90 HIS A N 1
ATOM 700 C CA . HIS A 1 90 ? 8.879 -8.436 -5.839 1.00 95.38 90 HIS A CA 1
ATOM 701 C C . HIS A 1 90 ? 9.119 -9.818 -5.231 1.00 95.38 90 HIS A C 1
ATOM 703 O O . HIS A 1 90 ? 9.917 -9.949 -4.305 1.00 95.38 90 HIS A O 1
ATOM 709 N N . ASN A 1 91 ? 8.410 -10.852 -5.696 1.00 93.19 91 ASN A N 1
ATOM 710 C CA . ASN A 1 91 ? 8.515 -12.220 -5.162 1.00 93.19 91 ASN A CA 1
ATOM 711 C C . ASN A 1 91 ? 8.469 -12.290 -3.620 1.00 93.19 91 ASN A C 1
ATOM 713 O O . ASN A 1 91 ? 9.337 -12.886 -2.989 1.00 93.19 91 ASN A O 1
ATOM 717 N N . GLN A 1 92 ? 7.467 -11.649 -3.004 1.00 90.00 92 GLN A N 1
ATOM 718 C CA . GLN A 1 92 ? 7.293 -11.561 -1.539 1.00 90.00 92 GLN A CA 1
ATOM 719 C C . GLN A 1 92 ? 8.404 -10.808 -0.782 1.00 90.00 92 GLN A C 1
ATOM 721 O O . GLN A 1 92 ? 8.377 -10.753 0.445 1.00 90.00 92 GLN A O 1
ATOM 726 N N . THR A 1 93 ? 9.340 -10.173 -1.488 1.00 93.06 93 THR A N 1
ATOM 727 C CA . THR A 1 93 ? 10.392 -9.343 -0.892 1.00 93.06 93 THR A CA 1
ATOM 728 C C . THR A 1 93 ? 10.028 -7.865 -1.047 1.00 93.06 93 THR A C 1
ATOM 730 O O . THR A 1 93 ? 9.714 -7.448 -2.165 1.00 93.06 93 THR A O 1
ATOM 733 N N . PRO A 1 94 ? 10.039 -7.064 0.034 1.00 93.44 94 PRO A N 1
ATOM 734 C CA . PRO A 1 94 ? 9.819 -5.626 -0.061 1.00 93.44 94 PRO A CA 1
ATOM 735 C C . PRO A 1 94 ? 10.988 -4.974 -0.803 1.00 93.44 94 PRO A C 1
ATOM 737 O O . PRO A 1 94 ? 12.147 -5.223 -0.481 1.00 93.44 94 PRO A O 1
ATOM 740 N N . VAL A 1 95 ? 10.672 -4.155 -1.802 1.00 92.94 95 VAL A N 1
ATOM 741 C CA . VAL A 1 95 ? 11.652 -3.423 -2.614 1.00 92.94 95 VAL A CA 1
ATOM 742 C C . VAL A 1 95 ? 11.745 -1.984 -2.127 1.00 92.94 95 VAL A C 1
ATOM 744 O O . VAL A 1 95 ? 12.817 -1.507 -1.773 1.00 92.94 95 VAL A O 1
ATOM 747 N N . VAL A 1 96 ? 10.601 -1.307 -2.049 1.00 90.69 96 VAL A N 1
ATOM 748 C CA . VAL A 1 96 ? 10.487 0.073 -1.567 1.00 90.69 96 VAL A CA 1
ATOM 749 C C . VAL A 1 96 ? 9.164 0.272 -0.840 1.00 90.69 96 VAL A C 1
ATOM 751 O O . VAL A 1 96 ? 8.208 -0.477 -1.054 1.00 90.69 96 VAL A O 1
ATOM 754 N N . GLU A 1 97 ? 9.084 1.304 -0.004 1.00 90.44 97 GLU A N 1
ATOM 755 C CA . GLU A 1 97 ? 7.844 1.688 0.661 1.00 90.44 97 GLU A CA 1
ATOM 756 C C . GLU A 1 97 ? 7.608 3.199 0.656 1.00 90.44 97 GLU A C 1
ATOM 758 O O . GLU A 1 97 ? 8.538 4.002 0.625 1.00 90.44 97 GLU A O 1
ATOM 763 N N . ALA A 1 98 ? 6.334 3.574 0.713 1.00 86.00 98 ALA A N 1
ATOM 764 C CA . ALA A 1 98 ? 5.863 4.937 0.876 1.00 86.00 98 ALA A CA 1
ATOM 765 C C . ALA A 1 98 ? 4.852 4.994 2.024 1.00 86.00 98 ALA A C 1
ATOM 767 O O . ALA A 1 98 ? 4.065 4.068 2.228 1.00 86.00 98 ALA A O 1
ATOM 768 N N . THR A 1 99 ? 4.848 6.098 2.770 1.00 87.50 99 THR A N 1
ATOM 769 C CA . THR A 1 99 ? 3.891 6.332 3.857 1.00 87.50 99 THR A CA 1
ATOM 770 C C . THR A 1 99 ? 3.038 7.552 3.552 1.00 87.50 99 THR A C 1
ATOM 772 O O . THR A 1 99 ? 3.557 8.638 3.312 1.00 87.50 99 THR A O 1
ATOM 775 N N . MET A 1 100 ? 1.721 7.384 3.625 1.00 84.06 100 MET A N 1
ATOM 776 C CA . MET A 1 100 ? 0.731 8.441 3.469 1.00 84.06 100 MET A CA 1
ATOM 777 C C . MET A 1 100 ? -0.058 8.614 4.767 1.00 84.06 100 MET A C 1
ATOM 779 O O . MET A 1 100 ? -0.547 7.641 5.347 1.00 84.06 100 MET A O 1
ATOM 783 N N . ARG A 1 101 ? -0.196 9.859 5.228 1.00 80.44 101 ARG A N 1
ATOM 784 C CA . ARG A 1 101 ? -0.991 10.204 6.414 1.00 80.44 101 ARG A CA 1
ATOM 785 C C . ARG A 1 101 ? -2.381 10.698 6.025 1.00 80.44 101 ARG A C 1
ATOM 787 O O . ARG A 1 101 ? -2.575 11.161 4.901 1.00 80.44 101 ARG A O 1
ATOM 794 N N . LEU A 1 102 ? -3.339 10.591 6.943 1.00 70.81 102 LEU A N 1
ATOM 795 C CA . LEU A 1 102 ? -4.731 10.960 6.684 1.00 70.81 102 LEU A CA 1
ATOM 796 C C . LEU A 1 102 ? -4.886 12.429 6.267 1.00 70.81 102 LEU A C 1
ATOM 798 O O . LEU A 1 102 ? -5.687 12.720 5.385 1.00 70.81 102 LEU A O 1
ATOM 802 N N . GLU A 1 103 ? -4.099 13.344 6.831 1.00 69.31 103 GLU A N 1
ATOM 803 C CA . GLU A 1 103 ? -4.182 14.779 6.535 1.00 69.31 103 GLU A CA 1
ATOM 804 C C . GLU A 1 103 ? -3.933 15.076 5.045 1.00 69.31 103 GLU A C 1
ATOM 806 O O . GLU A 1 103 ? -4.485 16.028 4.495 1.00 69.31 103 GLU A O 1
ATOM 811 N N . ALA A 1 104 ? -3.160 14.222 4.363 1.00 64.31 104 ALA A N 1
ATOM 812 C CA . ALA A 1 104 ? -2.947 14.303 2.920 1.00 64.31 104 ALA A CA 1
ATOM 813 C C . ALA A 1 104 ? -4.148 13.789 2.098 1.00 64.31 104 ALA A C 1
ATOM 815 O O . ALA A 1 104 ? -4.311 14.183 0.947 1.00 64.31 104 ALA A O 1
ATOM 816 N N . MET A 1 105 ? -4.997 12.929 2.671 1.00 65.38 105 MET A N 1
ATOM 817 C CA . MET A 1 105 ? -6.145 12.313 1.989 1.00 65.38 105 MET A CA 1
ATOM 818 C C . MET A 1 105 ? -7.411 13.175 2.061 1.00 65.38 105 MET A C 1
ATOM 820 O O . MET A 1 105 ? -8.212 13.155 1.134 1.00 65.38 105 MET A O 1
ATOM 824 N N . ILE A 1 106 ? -7.595 13.940 3.144 1.00 61.28 106 ILE A N 1
ATOM 825 C CA . ILE A 1 106 ? -8.827 14.714 3.408 1.00 61.28 106 ILE A CA 1
ATOM 826 C C . ILE A 1 106 ? -9.053 15.835 2.383 1.00 61.28 106 ILE A C 1
ATOM 828 O O . ILE A 1 106 ? -10.189 16.223 2.129 1.00 61.28 106 ILE A O 1
ATOM 832 N N . ASN A 1 107 ? -7.993 16.332 1.747 1.00 57.94 107 ASN A N 1
ATOM 833 C CA . ASN A 1 107 ? -8.082 17.456 0.814 1.00 57.94 107 ASN A CA 1
ATOM 834 C C . ASN A 1 107 ? -8.409 17.051 -0.637 1.00 57.94 107 ASN A C 1
ATOM 836 O O . ASN A 1 107 ? -8.370 17.902 -1.523 1.00 57.94 107 ASN A O 1
ATOM 840 N N . LEU A 1 108 ? -8.709 15.774 -0.911 1.00 54.06 108 LEU A N 1
ATOM 841 C CA . LEU A 1 108 ? -8.866 15.256 -2.273 1.00 54.06 108 LEU A CA 1
ATOM 842 C C . LEU A 1 108 ? -10.096 14.336 -2.390 1.00 54.06 108 LEU A C 1
ATOM 844 O O . LEU A 1 108 ? -10.174 13.297 -1.743 1.00 54.06 108 LEU A O 1
ATOM 848 N N . ASN A 1 109 ? -11.040 14.685 -3.275 1.00 46.25 109 ASN A N 1
ATOM 849 C CA . ASN A 1 109 ? -12.247 13.883 -3.561 1.00 46.25 109 ASN A CA 1
ATOM 850 C C . ASN A 1 109 ? -11.936 12.521 -4.222 1.00 46.25 109 ASN A C 1
ATOM 852 O O . ASN A 1 109 ? -12.763 11.611 -4.212 1.00 46.25 109 ASN A O 1
ATOM 856 N N . SER A 1 110 ? -10.742 12.384 -4.799 1.00 51.56 110 SER A N 1
ATOM 857 C CA . SER A 1 110 ? -10.176 11.153 -5.348 1.00 51.56 110 SER A CA 1
ATOM 858 C C . SER A 1 110 ? -8.657 11.301 -5.379 1.00 51.56 110 SER A C 1
ATOM 860 O O . SER A 1 110 ? -8.163 12.304 -5.897 1.00 51.56 110 SER A O 1
ATOM 862 N N . VAL A 1 111 ? -7.919 10.327 -4.843 1.00 55.97 111 VAL A N 1
ATOM 863 C CA . VAL A 1 111 ? -6.449 10.353 -4.846 1.00 55.97 111 VAL A CA 1
ATOM 864 C C . VAL A 1 111 ? -5.933 9.357 -5.876 1.00 55.97 111 VAL A C 1
ATOM 866 O O . VAL A 1 111 ? -6.100 8.145 -5.723 1.00 55.97 111 VAL A O 1
ATOM 869 N N . GLU A 1 112 ? -5.291 9.876 -6.917 1.00 57.94 112 GLU A N 1
ATOM 870 C CA . GLU A 1 112 ? -4.454 9.083 -7.810 1.00 57.94 112 GLU A CA 1
ATOM 871 C C . GLU A 1 112 ? -3.024 9.131 -7.287 1.00 57.94 112 GLU A C 1
ATOM 873 O O . GLU A 1 112 ? -2.401 10.192 -7.231 1.00 57.94 112 GLU A O 1
ATOM 878 N N . LEU A 1 113 ? -2.514 7.981 -6.854 1.00 59.06 113 LEU A N 1
ATOM 879 C CA . LEU A 1 113 ? -1.160 7.896 -6.327 1.00 59.06 113 LEU A CA 1
ATOM 880 C C . LEU A 1 113 ? -0.214 7.454 -7.437 1.00 59.06 113 LEU A C 1
ATOM 882 O O . LEU A 1 113 ? -0.235 6.295 -7.864 1.00 59.06 113 LEU A O 1
ATOM 886 N N . LEU A 1 114 ? 0.638 8.384 -7.868 1.00 57.09 114 LEU A N 1
ATOM 887 C CA . LEU A 1 114 ? 1.927 8.037 -8.446 1.00 57.09 114 LEU A CA 1
ATOM 888 C C . LEU A 1 114 ? 2.884 7.788 -7.281 1.00 57.09 114 LEU A C 1
ATOM 890 O O . LEU A 1 114 ? 3.181 8.696 -6.504 1.00 57.09 114 LEU A O 1
ATOM 894 N N . LEU A 1 115 ? 3.334 6.547 -7.135 1.00 58.75 115 LEU A N 1
ATOM 895 C CA . LEU A 1 115 ? 4.299 6.196 -6.103 1.00 58.75 115 LEU A CA 1
ATOM 896 C C . LEU A 1 115 ? 5.695 6.519 -6.622 1.00 58.75 115 LEU A C 1
ATOM 898 O O . LEU A 1 115 ? 6.356 5.645 -7.174 1.00 58.75 115 LEU A O 1
ATOM 902 N N . ALA A 1 116 ? 6.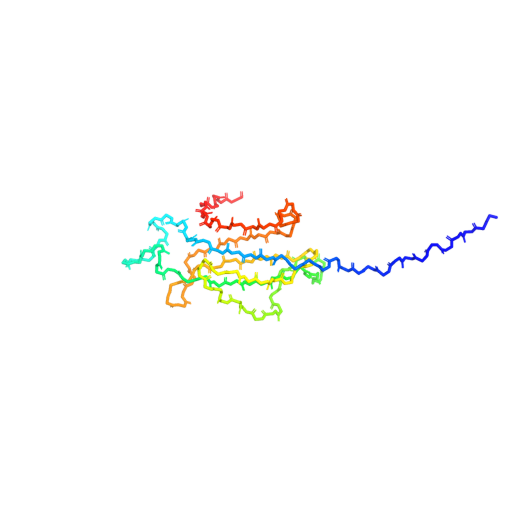102 7.776 -6.463 1.00 52.47 116 ALA A N 1
ATOM 903 C CA . ALA A 1 116 ? 7.480 8.202 -6.654 1.00 52.47 116 ALA A CA 1
ATOM 904 C C . ALA A 1 116 ? 8.231 8.024 -5.331 1.00 52.47 116 ALA A C 1
ATOM 906 O O . ALA A 1 116 ? 7.903 8.660 -4.326 1.00 52.47 116 ALA A O 1
ATOM 907 N N . VAL A 1 117 ? 9.224 7.140 -5.313 1.00 49.47 117 VAL A N 1
ATOM 908 C CA . VAL A 1 117 ? 10.081 6.954 -4.138 1.00 49.47 117 VAL A CA 1
ATOM 909 C C . VAL A 1 117 ? 11.293 7.862 -4.298 1.00 49.47 117 VAL A C 1
ATOM 911 O O . VAL A 1 117 ? 12.225 7.547 -5.031 1.00 49.47 117 VAL A O 1
ATOM 914 N N . ALA A 1 118 ? 11.278 9.012 -3.623 1.00 37.53 118 ALA A N 1
ATOM 915 C CA . ALA A 1 118 ? 12.495 9.790 -3.437 1.00 37.53 118 ALA A CA 1
ATOM 916 C C . ALA A 1 118 ? 13.377 9.072 -2.400 1.00 37.53 118 ALA A C 1
ATOM 918 O O . ALA A 1 118 ? 12.850 8.656 -1.363 1.00 37.53 118 ALA A O 1
ATOM 919 N N . PRO A 1 119 ? 14.696 8.931 -2.624 1.00 36.78 119 PRO A N 1
ATOM 920 C CA . PRO A 1 119 ? 15.590 8.453 -1.583 1.00 36.78 119 PRO A CA 1
ATOM 921 C C . PRO A 1 119 ? 15.503 9.425 -0.406 1.00 36.78 119 PRO A C 1
ATOM 923 O O . PRO A 1 119 ? 15.874 10.596 -0.511 1.00 36.78 119 PRO A O 1
ATOM 926 N N . THR A 1 120 ? 14.963 8.949 0.715 1.00 44.25 120 THR A N 1
ATOM 927 C CA . THR A 1 120 ? 15.017 9.668 1.984 1.00 44.25 120 THR A CA 1
ATOM 928 C C . THR A 1 120 ? 16.483 9.720 2.394 1.00 44.25 120 THR A C 1
ATOM 930 O O . THR A 1 120 ? 17.009 8.751 2.944 1.00 44.25 120 THR A O 1
ATOM 933 N N . TRP A 1 121 ? 17.182 10.808 2.066 1.00 39.66 121 TRP A N 1
ATOM 934 C CA . TRP A 1 121 ? 18.508 11.033 2.623 1.00 39.66 121 TRP A CA 1
ATOM 935 C C . TRP A 1 121 ? 18.408 11.129 4.147 1.00 39.66 121 TRP A C 1
ATOM 937 O O . TRP A 1 121 ? 17.480 11.710 4.704 1.00 39.66 121 TRP A O 1
ATOM 947 N N . MET A 1 122 ? 19.377 10.446 4.745 1.00 35.84 122 MET A N 1
ATOM 948 C CA . MET A 1 122 ? 19.632 10.141 6.146 1.00 35.84 122 MET A CA 1
ATOM 949 C C . MET A 1 122 ? 19.565 11.337 7.103 1.00 35.84 122 MET A C 1
ATOM 951 O O . MET A 1 122 ? 20.089 12.398 6.774 1.00 35.84 122 MET A O 1
ATOM 955 N N . GLY A 1 123 ? 19.110 11.066 8.334 1.00 36.28 123 GLY A N 1
ATOM 956 C CA . GLY A 1 123 ? 19.459 11.839 9.537 1.00 36.28 123 GLY A CA 1
ATOM 957 C C . GLY A 1 123 ? 18.485 12.938 9.908 1.00 36.28 123 GLY A C 1
ATOM 958 O O . GLY A 1 123 ? 18.513 13.990 9.240 1.00 36.28 123 GLY A O 1
#

Foldseek 3Di:
DDDPPPPPDPPPQPKDWAKAAEAFEDDDPVLDDPPDDRRLWWKKKFKWAWDADPNDTDTHGPDDIDGDDHGDIDIDIDGARIKIKIFTDHPNHTRDIDIGHVVVVVVDNYDHDHHDDDPPDDD